Protein AF-A0A938BHN9-F1 (afdb_monomer)

Mean predicted aligned error: 16.45 Å

pLDDT: mean 73.38, std 19.76, range [38.5, 97.12]

Organism: NCBI:txid2961651

InterPro domains:
  IPR002514 Transposase IS3/IS911family [PF01527] (1-50)

Sequence (167 aa):
MARPSKLTPEVQEAIVGAIAGGATREGAAQAVGVSPAALYNWLKRGRDGVDSAYVEFLEAVTCAEGAFEVNLISKIKELGEKGAVGALQWLAERRIPERWGQRQQVLVLVRNEIEGFFGRLRQGLTEEEYSRVLEVAASAVELDDGEVLELPSAAAGEEEEARGRER

Foldseek 3Di:
DDDDQPPDPVLLVQLLVCVLVPADSQRSCVVVPHHSVSSVVLLVCLVVVVDVSSVVSNVSNVVSNVNSVVVLVVVLVVCVVVVPNVVSLVSCCVRPVVVSVPPVVPPVVVVVVVVVVLVVCVVPDDPVVSVVVVVVVVVVDPDPPPDDPPDPDPPPVPPVVVVVVPD

Radius of gyration: 26.11 Å; Cα contacts (8 Å, |Δi|>4): 90; chains: 1; bounding box: 53×42×72 Å

Structure (mmCIF, N/CA/C/O backbone):
data_AF-A0A938BHN9-F1
#
_entry.id   AF-A0A938BHN9-F1
#
loop_
_atom_site.group_PDB
_atom_site.id
_atom_site.type_symbol
_atom_site.label_atom_id
_atom_site.label_alt_id
_atom_site.label_comp_id
_atom_site.label_asym_id
_atom_site.label_entity_id
_atom_site.label_seq_id
_atom_site.pdbx_PDB_ins_code
_atom_site.Cartn_x
_atom_site.Cartn_y
_atom_site.Cartn_z
_atom_site.occupancy
_atom_site.B_iso_or_equiv
_atom_site.auth_seq_id
_atom_site.auth_comp_id
_atom_site.auth_asym_id
_atom_site.auth_atom_id
_atom_site.pdbx_PDB_model_num
ATOM 1 N N . MET A 1 1 ? -26.618 0.422 25.170 1.00 38.81 1 MET A N 1
ATOM 2 C CA . MET A 1 1 ? -25.189 0.061 25.300 1.00 38.81 1 MET A CA 1
ATOM 3 C C . MET A 1 1 ? -24.614 -0.138 23.910 1.00 38.81 1 MET A C 1
ATOM 5 O O . MET A 1 1 ? -25.198 -0.891 23.140 1.00 38.81 1 MET A O 1
ATOM 9 N N . ALA A 1 2 ? -23.536 0.569 23.565 1.00 48.41 2 ALA A N 1
ATOM 10 C CA . ALA A 1 2 ? -22.838 0.364 22.299 1.00 48.41 2 ALA A CA 1
ATOM 11 C C . ALA A 1 2 ? -22.179 -1.024 22.299 1.00 48.41 2 ALA A C 1
ATOM 13 O O . ALA A 1 2 ? -21.564 -1.418 23.289 1.00 48.41 2 ALA A O 1
ATOM 14 N N . ARG A 1 3 ? -22.339 -1.784 21.210 1.00 57.03 3 ARG A N 1
ATOM 15 C CA . ARG A 1 3 ? -21.656 -3.071 21.036 1.00 57.03 3 ARG A CA 1
ATOM 16 C C . ARG A 1 3 ? -20.141 -2.811 21.021 1.00 57.03 3 ARG A C 1
ATOM 18 O O . ARG A 1 3 ? -19.730 -1.915 20.281 1.00 57.03 3 ARG A O 1
ATOM 25 N N . PRO A 1 4 ? -19.323 -3.563 21.780 1.00 63.00 4 PRO A N 1
ATOM 26 C CA . PRO A 1 4 ? -17.876 -3.397 21.750 1.00 63.00 4 PRO A CA 1
ATOM 27 C C . PRO A 1 4 ? -17.365 -3.510 20.311 1.00 63.00 4 PRO A C 1
ATOM 29 O O . PRO A 1 4 ? -17.756 -4.423 19.575 1.00 63.00 4 PRO A O 1
ATOM 32 N N . SER A 1 5 ? -16.536 -2.553 19.898 1.00 73.81 5 SER A N 1
ATOM 33 C CA . SER A 1 5 ? -15.880 -2.599 18.593 1.00 73.81 5 SER A CA 1
ATOM 34 C C . SER A 1 5 ? -14.917 -3.785 18.545 1.00 73.81 5 SER A C 1
ATOM 36 O O . SER A 1 5 ? -14.262 -4.090 19.536 1.00 73.81 5 SER A O 1
ATOM 38 N N . LYS A 1 6 ? -14.797 -4.429 17.379 1.00 80.88 6 LYS A N 1
ATOM 39 C CA . LYS A 1 6 ? -13.731 -5.414 17.125 1.00 80.88 6 LYS A CA 1
ATOM 40 C C . LYS A 1 6 ? -12.361 -4.758 16.884 1.00 80.88 6 LYS A C 1
ATOM 42 O O . LYS A 1 6 ? -11.385 -5.473 16.705 1.00 80.88 6 LYS A O 1
ATOM 47 N N . LEU A 1 7 ? -12.298 -3.425 16.833 1.00 84.25 7 LEU A N 1
ATOM 48 C CA . LEU A 1 7 ? -11.065 -2.660 16.667 1.00 84.25 7 LEU A CA 1
ATOM 49 C C . LEU A 1 7 ? -10.306 -2.601 18.001 1.00 84.25 7 LEU A C 1
ATOM 51 O O . LEU A 1 7 ? -10.379 -1.603 18.717 1.00 84.25 7 LEU A O 1
ATOM 55 N N . THR A 1 8 ? -9.623 -3.684 18.353 1.00 91.88 8 THR A N 1
ATOM 56 C CA . THR A 1 8 ? -8.701 -3.706 19.496 1.00 91.88 8 THR A CA 1
ATOM 57 C C . THR A 1 8 ? -7.304 -3.256 19.054 1.00 91.88 8 THR A C 1
ATOM 59 O O . THR A 1 8 ? -7.015 -3.319 17.855 1.00 91.88 8 THR A O 1
ATOM 62 N N . PRO A 1 9 ? -6.429 -2.810 19.972 1.00 91.50 9 PRO A N 1
ATOM 63 C CA . PRO A 1 9 ? -5.052 -2.445 19.633 1.00 91.50 9 PRO A CA 1
ATOM 64 C C . PRO A 1 9 ? -4.298 -3.553 18.882 1.00 91.50 9 PRO A C 1
ATOM 66 O O . PRO A 1 9 ? -3.609 -3.274 17.909 1.00 91.50 9 PRO A O 1
ATOM 69 N N . GLU A 1 10 ? -4.510 -4.818 19.249 1.00 92.88 10 GLU A N 1
ATOM 70 C CA . GLU A 1 10 ? -3.859 -5.972 18.615 1.00 92.88 10 GLU A CA 1
ATOM 71 C C . GLU A 1 10 ? -4.329 -6.162 17.166 1.00 92.88 10 GLU A C 1
ATOM 73 O O . GLU A 1 10 ? -3.538 -6.462 16.273 1.00 92.88 10 GLU A O 1
ATOM 78 N N . VAL A 1 11 ? -5.627 -5.957 16.909 1.00 94.50 11 VAL A N 1
ATOM 79 C CA . VAL A 1 11 ? -6.190 -6.004 15.551 1.00 94.50 11 VAL A CA 1
ATOM 80 C C . VAL A 1 11 ? -5.664 -4.840 14.713 1.00 94.50 11 VAL A C 1
ATOM 82 O O . VAL A 1 11 ? -5.376 -5.026 13.531 1.00 94.50 11 VAL A O 1
ATOM 85 N N . GLN A 1 12 ? -5.525 -3.652 15.308 1.00 94.69 12 GLN A N 1
ATOM 86 C CA . GLN A 1 12 ? -4.952 -2.492 14.628 1.00 94.69 12 GLN A CA 1
ATOM 87 C C . GLN A 1 12 ? -3.508 -2.760 14.211 1.00 94.69 12 GLN A C 1
ATOM 89 O O . GLN A 1 12 ? -3.188 -2.627 13.032 1.00 94.69 12 GLN A O 1
ATOM 94 N N . GLU A 1 13 ? -2.669 -3.193 15.152 1.00 95.56 13 GLU A N 1
ATOM 95 C CA . GLU A 1 13 ? -1.256 -3.480 14.912 1.00 95.56 13 GLU A CA 1
ATOM 96 C C . GLU A 1 13 ? -1.074 -4.559 13.839 1.00 95.56 13 GLU A C 1
ATOM 98 O O . GLU A 1 13 ? -0.297 -4.376 12.902 1.00 95.56 13 GLU A O 1
ATOM 103 N N . ALA A 1 14 ? -1.853 -5.642 13.903 1.00 96.19 14 ALA A N 1
ATOM 104 C CA . ALA A 1 14 ? -1.784 -6.713 12.916 1.00 96.19 14 ALA A CA 1
ATOM 105 C C . ALA A 1 14 ? -2.179 -6.244 11.502 1.00 96.19 14 ALA A C 1
ATOM 107 O O . ALA A 1 14 ? -1.514 -6.599 10.525 1.00 96.19 14 ALA A O 1
ATOM 108 N N . ILE A 1 15 ? -3.227 -5.421 11.374 1.00 96.69 15 ILE A N 1
ATOM 109 C CA . ILE A 1 15 ? -3.641 -4.859 10.078 1.00 96.69 15 ILE A CA 1
ATOM 110 C C . ILE A 1 15 ? -2.574 -3.897 9.543 1.00 96.69 15 ILE A C 1
ATOM 112 O O . ILE A 1 15 ? -2.184 -4.006 8.382 1.00 96.69 15 ILE A O 1
ATOM 116 N N . VAL A 1 16 ? -2.090 -2.974 10.378 1.00 97.12 16 VAL A N 1
ATOM 117 C CA . VAL A 1 16 ? -1.072 -1.976 10.012 1.00 97.12 16 VAL A CA 1
ATOM 118 C C . VAL A 1 16 ? 0.226 -2.664 9.584 1.00 97.12 16 VAL A C 1
ATOM 120 O O . VAL A 1 16 ? 0.766 -2.343 8.527 1.00 97.12 16 VAL A O 1
ATOM 123 N N . GLY A 1 17 ? 0.684 -3.667 10.338 1.00 96.00 17 GLY A N 1
ATOM 124 C CA . GLY A 1 17 ? 1.871 -4.453 10.005 1.00 96.00 17 GLY A CA 1
ATOM 125 C C . GLY A 1 17 ? 1.726 -5.213 8.686 1.00 96.00 17 GLY A C 1
ATOM 126 O O . GLY A 1 17 ? 2.630 -5.185 7.851 1.00 96.00 17 GLY A O 1
ATOM 127 N N . ALA A 1 18 ? 0.567 -5.835 8.444 1.00 94.94 18 ALA A N 1
ATOM 128 C CA . ALA A 1 18 ? 0.301 -6.513 7.178 1.00 94.94 18 ALA A CA 1
ATOM 129 C C . ALA A 1 18 ? 0.308 -5.539 5.987 1.00 94.94 18 ALA A C 1
ATOM 131 O O . ALA A 1 18 ? 0.870 -5.859 4.939 1.00 94.94 18 ALA A O 1
ATOM 132 N N . ILE A 1 19 ? -0.276 -4.345 6.141 1.00 94.94 19 ILE A N 1
ATOM 133 C CA . ILE A 1 19 ? -0.282 -3.304 5.101 1.00 94.94 19 ILE A CA 1
ATOM 134 C C . ILE A 1 19 ? 1.136 -2.788 4.834 1.00 94.94 19 ILE A C 1
ATOM 136 O O . ILE A 1 19 ? 1.530 -2.698 3.673 1.00 94.94 19 ILE A O 1
ATOM 140 N N . ALA A 1 20 ? 1.930 -2.533 5.878 1.00 92.00 20 ALA A N 1
ATOM 141 C CA . ALA A 1 20 ? 3.332 -2.131 5.736 1.00 92.00 20 ALA A CA 1
ATOM 142 C C . ALA A 1 20 ? 4.175 -3.201 5.016 1.00 92.00 20 ALA A C 1
ATOM 144 O O . ALA A 1 20 ? 5.081 -2.876 4.251 1.00 92.00 20 ALA A O 1
ATOM 145 N N . GLY A 1 21 ? 3.840 -4.482 5.209 1.00 88.25 21 GLY A N 1
ATOM 146 C CA . GLY A 1 21 ? 4.416 -5.615 4.478 1.00 88.25 21 GLY A CA 1
ATOM 147 C C . GLY A 1 21 ? 3.889 -5.799 3.048 1.00 88.25 21 GLY A C 1
ATOM 148 O O . GLY A 1 21 ? 4.318 -6.721 2.357 1.00 88.25 21 GLY A O 1
ATOM 149 N N . GLY A 1 22 ? 2.963 -4.952 2.590 1.00 86.00 22 GLY A N 1
ATOM 150 C CA . GLY A 1 22 ? 2.433 -4.964 1.228 1.00 86.00 22 GLY A CA 1
ATOM 151 C C . GLY A 1 22 ? 1.114 -5.712 1.038 1.00 86.00 22 GLY A C 1
ATOM 152 O O . GLY A 1 22 ? 0.696 -5.924 -0.104 1.00 86.00 22 GLY A O 1
ATOM 153 N N . ALA A 1 23 ? 0.405 -6.115 2.096 1.00 89.94 23 ALA A N 1
ATOM 154 C CA . ALA A 1 23 ? -0.953 -6.651 1.962 1.00 89.94 23 ALA A CA 1
ATOM 155 C C . ALA A 1 23 ? -1.929 -5.584 1.421 1.00 89.94 23 ALA A C 1
ATOM 157 O O . ALA A 1 23 ? -1.676 -4.383 1.496 1.00 89.94 23 ALA A O 1
ATOM 158 N N . THR A 1 24 ? -3.044 -5.989 0.802 1.00 90.56 24 THR A N 1
ATOM 159 C CA . THR A 1 24 ? -4.150 -5.044 0.546 1.00 90.56 24 THR A CA 1
ATOM 160 C C . THR A 1 24 ? -4.867 -4.744 1.858 1.00 90.56 24 THR A C 1
ATO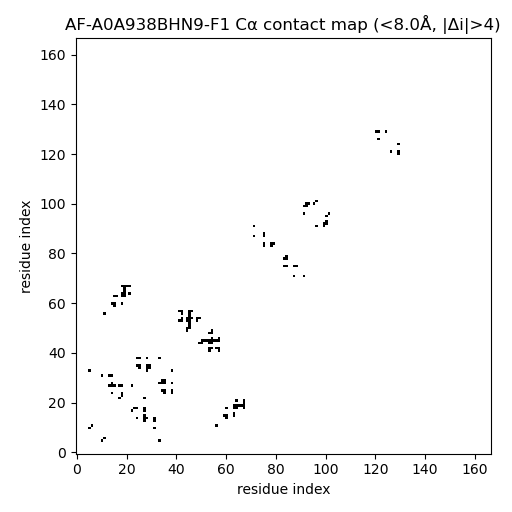M 162 O O . THR A 1 24 ? -4.812 -5.550 2.787 1.00 90.56 24 THR A O 1
ATOM 165 N N . ARG A 1 25 ? -5.594 -3.625 1.933 1.00 93.56 25 ARG A N 1
ATOM 166 C CA . ARG A 1 25 ? -6.459 -3.309 3.082 1.00 93.56 25 ARG A CA 1
ATOM 167 C C . ARG A 1 25 ? -7.420 -4.464 3.383 1.00 93.56 25 ARG A C 1
ATOM 169 O O . ARG A 1 25 ? -7.535 -4.907 4.523 1.00 93.56 25 ARG A O 1
ATOM 176 N N . GLU A 1 26 ? -8.068 -4.998 2.352 1.00 93.75 26 GLU A N 1
ATOM 177 C CA . GLU A 1 26 ? -8.996 -6.121 2.468 1.00 93.75 26 GLU A CA 1
ATOM 178 C C . GLU A 1 26 ? -8.295 -7.409 2.892 1.00 93.75 26 GLU A C 1
ATOM 180 O O . GLU A 1 26 ? -8.809 -8.109 3.760 1.00 93.75 26 GLU A O 1
ATOM 185 N N . GLY A 1 27 ? -7.122 -7.703 2.325 1.00 93.25 27 GLY A N 1
ATOM 186 C CA . GLY A 1 27 ? -6.336 -8.883 2.675 1.00 93.25 27 GLY A CA 1
ATOM 187 C C . GLY A 1 27 ? -5.836 -8.832 4.118 1.00 93.25 27 GLY A C 1
ATOM 188 O O . GLY A 1 27 ? -5.958 -9.818 4.839 1.00 93.25 27 GLY A O 1
ATOM 189 N N . ALA A 1 28 ? -5.358 -7.670 4.567 1.00 95.56 28 ALA A N 1
ATOM 190 C CA . ALA A 1 28 ? -4.944 -7.436 5.947 1.00 95.56 28 ALA A CA 1
ATOM 191 C C . ALA A 1 28 ? -6.113 -7.621 6.926 1.00 95.56 28 ALA A C 1
ATOM 193 O O . ALA A 1 28 ? -5.974 -8.327 7.922 1.00 95.56 28 ALA A O 1
ATOM 194 N N . ALA A 1 29 ? -7.289 -7.059 6.619 1.00 94.56 29 ALA A N 1
ATOM 195 C CA . ALA A 1 29 ? -8.490 -7.262 7.429 1.00 94.56 29 ALA A CA 1
ATOM 196 C C . ALA A 1 29 ? -8.925 -8.734 7.470 1.00 94.56 29 ALA A C 1
ATOM 198 O O . ALA A 1 29 ? -9.202 -9.272 8.543 1.00 94.56 29 ALA A O 1
ATOM 199 N N . GLN A 1 30 ? -8.961 -9.405 6.319 1.00 95.12 30 GLN A N 1
ATOM 200 C CA . GLN A 1 30 ? -9.366 -10.807 6.233 1.00 95.12 30 GLN A CA 1
ATOM 201 C C . GLN A 1 30 ? -8.412 -11.732 6.994 1.00 95.12 30 GLN A C 1
ATOM 203 O O . GLN A 1 30 ? -8.885 -12.651 7.664 1.00 95.12 30 GLN A O 1
ATOM 208 N N . ALA A 1 31 ? -7.103 -11.462 6.959 1.00 94.19 31 ALA A N 1
ATOM 209 C CA . ALA A 1 31 ? -6.090 -12.241 7.673 1.00 94.19 31 ALA A CA 1
ATOM 210 C C . ALA A 1 31 ? -6.314 -12.272 9.195 1.00 94.19 31 ALA A C 1
ATOM 212 O O . ALA A 1 31 ? -5.977 -13.258 9.845 1.00 94.19 31 ALA A O 1
ATOM 213 N N . VAL A 1 32 ? -6.937 -11.231 9.756 1.00 94.50 32 VAL A N 1
ATOM 214 C CA . VAL A 1 32 ? -7.271 -11.130 11.188 1.00 94.50 32 VAL A CA 1
ATOM 215 C C . VAL A 1 32 ? -8.754 -11.396 11.486 1.00 94.50 32 VAL A C 1
ATOM 217 O O . VAL A 1 32 ? -9.238 -11.130 12.585 1.00 94.50 32 VAL A O 1
ATOM 220 N N . GLY A 1 33 ? -9.516 -11.908 10.511 1.00 93.50 33 GLY A N 1
ATOM 221 C CA . GLY A 1 33 ? -10.937 -12.235 10.680 1.00 93.50 33 GLY A CA 1
ATOM 222 C C . GLY A 1 33 ? -11.877 -11.021 10.722 1.00 93.50 33 GLY A C 1
ATOM 223 O O . GLY A 1 33 ? -13.008 -11.117 11.216 1.00 93.50 33 GLY A O 1
ATOM 224 N N . VAL A 1 34 ? -11.437 -9.871 10.210 1.00 94.56 34 VAL A N 1
ATOM 225 C CA . VAL A 1 34 ? -12.244 -8.656 10.045 1.00 94.56 34 VAL A CA 1
ATOM 226 C C . VAL A 1 34 ? -12.796 -8.607 8.619 1.00 94.56 34 VAL A C 1
ATOM 228 O O . VAL A 1 34 ? -12.091 -8.848 7.643 1.00 94.56 34 VAL A O 1
ATOM 231 N N . SER A 1 35 ? -14.084 -8.285 8.469 1.00 95.06 35 SER A N 1
ATOM 232 C CA . SER A 1 35 ? -14.653 -8.114 7.132 1.00 95.06 35 SER A CA 1
ATOM 233 C C . SER A 1 35 ? -14.145 -6.813 6.493 1.00 95.06 35 SER A C 1
ATOM 235 O O . SER A 1 35 ? -14.055 -5.795 7.185 1.00 95.06 35 SER A O 1
ATOM 237 N N . PRO A 1 36 ? -13.896 -6.780 5.171 1.00 93.62 36 PRO A N 1
ATOM 238 C CA . PRO A 1 36 ? -13.495 -5.551 4.482 1.00 93.62 36 PRO A CA 1
ATOM 239 C C . PRO A 1 36 ? -14.455 -4.381 4.731 1.00 93.62 36 PRO A C 1
ATOM 241 O O . PRO A 1 36 ? -14.033 -3.258 4.986 1.00 93.62 36 PRO A O 1
ATOM 244 N N . ALA A 1 37 ? -15.763 -4.653 4.755 1.00 94.25 37 ALA A N 1
ATOM 245 C CA . ALA A 1 37 ? -16.777 -3.647 5.060 1.00 94.25 37 ALA A CA 1
ATOM 246 C C . ALA A 1 37 ? -16.598 -3.027 6.459 1.00 94.25 37 ALA A C 1
ATOM 248 O O . ALA A 1 37 ? -16.783 -1.823 6.626 1.00 94.25 37 ALA A O 1
ATOM 249 N N . ALA A 1 38 ? -16.225 -3.824 7.468 1.00 94.19 38 ALA A N 1
ATOM 250 C CA . ALA A 1 38 ? -15.948 -3.307 8.805 1.00 94.19 38 ALA A CA 1
ATOM 251 C C . ALA A 1 38 ? -14.717 -2.391 8.800 1.00 94.19 38 ALA A C 1
ATOM 253 O O . ALA A 1 38 ? -14.800 -1.286 9.333 1.00 94.19 38 ALA A O 1
ATOM 254 N N . LEU A 1 39 ? -13.635 -2.801 8.127 1.00 96.06 39 LEU A N 1
ATOM 255 C CA . LEU A 1 39 ? -12.440 -1.971 7.967 1.00 96.06 39 LEU A CA 1
ATOM 256 C C . LEU A 1 39 ? -12.776 -0.624 7.311 1.00 96.06 39 LEU A C 1
ATOM 258 O O . LEU A 1 39 ? -12.442 0.427 7.851 1.00 96.06 39 LEU A O 1
ATOM 262 N N . TYR A 1 40 ? -13.475 -0.629 6.175 1.00 95.50 40 TYR A N 1
ATOM 263 C CA . TYR A 1 40 ? -13.811 0.614 5.476 1.00 95.50 40 TYR A CA 1
ATOM 264 C C . TYR A 1 40 ? -14.707 1.538 6.297 1.00 95.50 40 TYR A C 1
ATOM 266 O O . TYR A 1 40 ? -14.534 2.756 6.243 1.00 95.50 40 TYR A O 1
ATOM 274 N N . ASN A 1 41 ? -15.619 0.980 7.094 1.00 94.75 41 ASN A N 1
ATOM 275 C CA . ASN A 1 41 ? -16.416 1.764 8.031 1.00 94.75 41 ASN A CA 1
ATOM 276 C C . ASN A 1 41 ? -15.549 2.409 9.122 1.00 94.75 41 ASN A C 1
ATOM 278 O O . ASN A 1 41 ? -15.786 3.562 9.472 1.00 94.75 41 ASN A O 1
ATOM 282 N N . TRP A 1 42 ? -14.536 1.710 9.640 1.00 95.19 42 TRP A N 1
ATOM 283 C CA . TRP A 1 42 ? -13.586 2.276 10.603 1.00 95.19 42 TRP A CA 1
ATOM 284 C C . TRP A 1 42 ? -12.773 3.419 9.997 1.00 95.19 42 TRP A C 1
ATOM 286 O O . TRP A 1 42 ? -12.744 4.509 10.562 1.00 95.19 42 TRP A O 1
ATOM 296 N N . LEU A 1 43 ? -12.212 3.215 8.803 1.00 95.25 43 LEU A N 1
ATOM 297 C CA . LEU A 1 43 ? -11.458 4.251 8.090 1.00 95.25 43 LEU A CA 1
ATOM 298 C C . LEU A 1 43 ? -12.334 5.461 7.736 1.00 95.25 43 LEU A C 1
ATOM 300 O O . LEU A 1 43 ? -11.873 6.599 7.781 1.00 95.25 43 LEU A O 1
ATOM 304 N N . LYS A 1 44 ? -13.609 5.232 7.394 1.00 95.50 44 LYS A N 1
ATOM 305 C CA . LYS A 1 44 ? -14.572 6.312 7.156 1.00 95.50 44 LYS A CA 1
ATOM 306 C C . LYS A 1 44 ? -14.808 7.132 8.423 1.00 95.50 44 LYS A C 1
ATOM 308 O O . LYS A 1 44 ? -14.724 8.349 8.364 1.00 95.50 44 LYS A O 1
ATOM 313 N N . ARG A 1 45 ? -15.028 6.479 9.566 1.00 93.56 45 ARG A N 1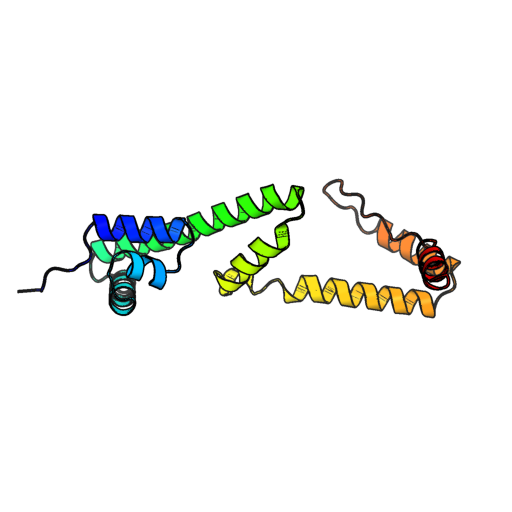
ATOM 314 C CA . ARG A 1 45 ? -15.206 7.166 10.857 1.00 93.56 45 ARG A CA 1
ATOM 315 C C . ARG A 1 45 ? -13.983 7.985 11.266 1.00 93.56 45 ARG A C 1
ATOM 317 O O . ARG A 1 45 ? -14.161 9.049 11.848 1.00 93.56 45 ARG A O 1
ATOM 324 N N . GLY A 1 46 ? -12.779 7.505 10.946 1.00 95.00 46 GLY A N 1
ATOM 325 C CA . GLY A 1 46 ? -11.543 8.270 11.116 1.00 95.00 46 GLY A CA 1
ATOM 326 C C . GLY A 1 46 ? -11.525 9.532 10.255 1.00 95.00 46 GLY A C 1
ATOM 327 O O . GLY A 1 46 ? -11.272 10.613 10.768 1.00 95.00 46 GLY A O 1
ATOM 328 N N . ARG A 1 47 ? -11.886 9.430 8.966 1.00 95.75 47 ARG A N 1
ATOM 329 C CA . ARG A 1 47 ? -11.967 10.597 8.062 1.00 95.75 47 ARG A CA 1
ATOM 330 C C . ARG A 1 47 ? -13.005 11.618 8.511 1.00 95.75 47 ARG A C 1
ATOM 332 O O . ARG A 1 47 ? -12.767 12.814 8.415 1.00 95.75 47 ARG A O 1
ATOM 339 N N . ASP A 1 48 ? -14.136 11.130 9.005 1.00 94.50 48 ASP A N 1
ATOM 340 C CA . ASP A 1 48 ? -15.235 11.959 9.494 1.00 94.50 48 ASP A CA 1
ATOM 341 C C . ASP A 1 48 ? -14.925 12.577 10.880 1.00 94.50 48 ASP A C 1
ATOM 343 O O . ASP A 1 48 ? -15.738 13.334 11.406 1.00 94.50 48 ASP A O 1
ATOM 347 N N . GLY A 1 49 ? -13.772 12.259 11.491 1.00 91.31 49 GLY A N 1
ATOM 348 C CA . GLY A 1 49 ? -13.334 12.824 12.772 1.00 91.31 49 GLY A CA 1
ATOM 349 C C . GLY A 1 49 ? -14.210 12.428 13.963 1.00 91.31 49 GLY A C 1
ATOM 350 O O . GLY A 1 49 ? -14.283 13.159 14.946 1.00 91.31 49 GLY A O 1
ATOM 351 N N . VAL A 1 50 ? -14.916 11.296 13.871 1.00 81.44 50 VAL A N 1
ATOM 352 C CA . VAL A 1 50 ? -15.974 10.929 14.832 1.00 81.44 50 VAL A CA 1
ATOM 353 C C . VAL A 1 50 ? -15.412 10.578 16.213 1.00 81.44 50 VAL A C 1
ATOM 355 O O . VAL A 1 50 ? -16.068 10.831 17.221 1.00 81.44 50 VAL A O 1
ATOM 358 N N . ASP A 1 51 ? -14.242 9.940 16.263 1.00 87.38 51 ASP A N 1
ATOM 359 C CA . ASP A 1 51 ? -13.621 9.416 17.485 1.00 87.38 51 ASP A CA 1
ATOM 360 C C . ASP A 1 51 ? -12.105 9.267 17.261 1.00 87.38 51 ASP A C 1
ATOM 362 O O . ASP A 1 51 ? -11.685 8.767 16.210 1.00 87.38 51 ASP A O 1
ATOM 366 N N . SER A 1 52 ? -11.300 9.713 18.234 1.00 89.69 52 SER A N 1
ATOM 367 C CA . SER A 1 52 ? -9.837 9.779 18.135 1.00 89.69 52 SER A CA 1
ATOM 368 C C . SER A 1 52 ? -9.209 8.421 17.838 1.00 89.69 52 SER A C 1
ATOM 370 O O . SER A 1 52 ? -8.294 8.356 17.028 1.00 89.69 52 SER A O 1
ATOM 372 N N . ALA A 1 53 ? -9.762 7.320 18.358 1.00 90.75 53 ALA A N 1
ATOM 373 C CA . ALA A 1 53 ? -9.226 5.984 18.092 1.00 90.75 53 ALA A CA 1
ATOM 374 C C . ALA A 1 53 ? -9.315 5.588 16.604 1.00 90.75 53 ALA A C 1
ATOM 376 O O . ALA A 1 53 ? -8.457 4.878 16.085 1.00 90.75 53 ALA A O 1
ATOM 377 N N . TYR A 1 54 ? -10.353 6.041 15.891 1.00 94.06 54 TYR A N 1
ATOM 378 C CA . TYR A 1 54 ? -10.485 5.776 14.453 1.00 94.06 54 TYR A CA 1
ATOM 379 C C . TYR A 1 54 ? -9.645 6.737 13.614 1.00 94.06 54 TYR A C 1
ATOM 381 O O . TYR A 1 54 ? -9.223 6.359 12.521 1.00 94.06 54 TYR A O 1
ATOM 389 N N . VAL A 1 55 ? -9.422 7.960 14.105 1.00 95.12 55 VAL A N 1
ATOM 390 C CA . VAL A 1 55 ? -8.508 8.931 13.488 1.00 95.12 55 VAL A CA 1
ATOM 391 C C . VAL A 1 55 ? -7.079 8.398 13.563 1.00 95.12 55 VAL A C 1
ATOM 393 O O . VAL A 1 55 ? -6.448 8.229 12.526 1.00 95.12 55 VAL A O 1
ATOM 396 N N . GLU A 1 56 ? -6.623 8.012 14.754 1.00 94.94 56 GLU A N 1
ATOM 397 C CA . GLU A 1 56 ? -5.301 7.415 14.981 1.00 94.94 56 GLU A CA 1
ATOM 398 C C . GLU A 1 56 ? -5.105 6.149 14.139 1.00 94.94 56 GLU A C 1
ATOM 400 O O . GLU A 1 56 ? -4.075 5.975 13.490 1.00 94.94 56 GLU A O 1
ATOM 405 N N . PHE A 1 57 ? -6.120 5.281 14.065 1.00 95.94 57 PHE A N 1
ATOM 406 C CA . PHE A 1 57 ? -6.049 4.092 13.220 1.00 95.94 57 PHE A CA 1
ATOM 407 C C . PHE A 1 57 ? -5.955 4.429 11.723 1.00 95.94 57 PHE A C 1
ATOM 409 O O . PHE A 1 57 ? -5.197 3.792 10.991 1.00 95.94 57 PHE A O 1
ATOM 416 N N . LEU A 1 58 ? -6.702 5.431 11.246 1.00 96.69 58 LEU A N 1
ATOM 417 C CA . LEU A 1 58 ? -6.605 5.900 9.862 1.00 96.69 58 LEU A CA 1
ATOM 418 C C . LEU A 1 58 ? -5.208 6.459 9.558 1.00 96.69 58 LEU A C 1
ATOM 420 O O . LEU A 1 58 ? -4.651 6.164 8.497 1.00 96.69 58 LEU A O 1
ATOM 424 N N . GLU A 1 59 ? -4.649 7.250 10.470 1.00 96.50 59 GLU A N 1
ATOM 425 C CA . GLU A 1 59 ? -3.296 7.794 10.352 1.00 96.50 59 GLU A CA 1
ATOM 426 C C . GLU A 1 59 ? -2.253 6.673 10.322 1.00 96.50 59 GLU A C 1
ATOM 428 O O . GLU A 1 59 ? -1.393 6.663 9.442 1.00 96.50 59 GLU A O 1
ATOM 433 N N . ALA A 1 60 ? -2.378 5.673 11.199 1.00 96.69 60 ALA A N 1
ATOM 434 C CA . ALA A 1 60 ? -1.495 4.511 11.231 1.00 96.69 60 ALA A CA 1
ATOM 435 C C . ALA A 1 60 ? -1.549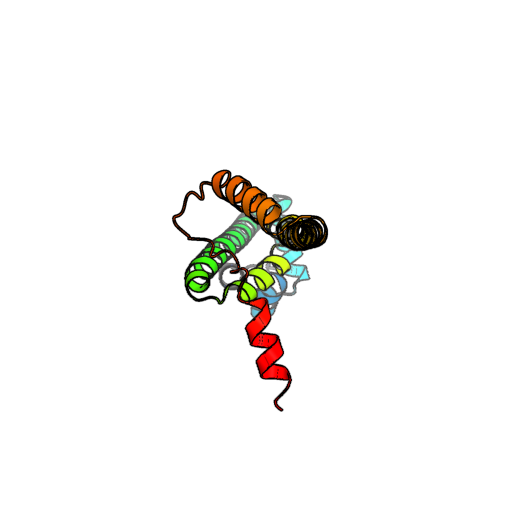 3.701 9.924 1.00 96.69 60 ALA A C 1
ATOM 437 O O . ALA A 1 60 ? -0.506 3.335 9.381 1.00 96.69 60 ALA A O 1
ATOM 438 N N . VAL A 1 61 ? -2.746 3.468 9.373 1.00 96.25 61 VAL A N 1
ATOM 439 C CA . VAL A 1 61 ? -2.915 2.801 8.070 1.00 96.25 61 VAL A CA 1
ATOM 440 C C . VAL A 1 61 ? -2.278 3.619 6.945 1.00 96.25 61 VAL A C 1
ATOM 442 O O . VAL A 1 61 ? -1.560 3.062 6.119 1.00 96.25 61 VAL A O 1
ATOM 445 N N . THR A 1 62 ? -2.482 4.936 6.936 1.00 93.88 62 THR A N 1
ATOM 446 C CA . THR A 1 62 ? -1.894 5.831 5.926 1.00 93.88 62 THR A CA 1
ATOM 447 C C . THR A 1 62 ? -0.363 5.837 6.012 1.00 93.88 62 THR A C 1
ATOM 449 O O . THR A 1 62 ? 0.325 5.781 4.993 1.00 93.88 62 THR A O 1
ATOM 452 N N . CYS A 1 63 ? 0.185 5.842 7.229 1.00 93.75 63 CYS A N 1
ATOM 453 C CA . CYS A 1 63 ? 1.621 5.752 7.473 1.00 93.75 63 CYS A CA 1
ATOM 454 C C . CYS A 1 63 ? 2.198 4.413 6.987 1.00 93.75 63 CYS A C 1
ATOM 456 O O . CYS A 1 63 ? 3.227 4.399 6.312 1.00 93.75 63 CYS A O 1
ATOM 458 N N . ALA A 1 64 ? 1.515 3.294 7.251 1.00 93.94 64 ALA A N 1
ATOM 459 C CA . ALA A 1 64 ? 1.930 1.974 6.777 1.00 93.94 64 ALA A CA 1
ATOM 460 C C . ALA A 1 64 ? 1.970 1.870 5.247 1.00 93.94 64 ALA A C 1
ATOM 462 O O . ALA A 1 64 ? 2.897 1.278 4.698 1.00 93.94 64 ALA A O 1
ATOM 463 N N . GLU A 1 65 ? 1.007 2.475 4.549 1.00 90.19 65 GLU A N 1
ATOM 464 C CA . GLU A 1 65 ? 1.005 2.529 3.082 1.00 90.19 65 GLU A CA 1
ATOM 465 C C . GLU A 1 65 ? 2.194 3.329 2.541 1.00 90.19 65 GLU A C 1
ATOM 467 O O . GLU A 1 65 ? 2.867 2.883 1.610 1.00 90.19 65 GLU A O 1
ATOM 472 N N . GLY A 1 66 ? 2.509 4.466 3.169 1.00 87.56 66 GLY A N 1
ATOM 473 C CA . GLY A 1 66 ? 3.708 5.238 2.843 1.00 87.56 66 GLY A CA 1
ATOM 474 C C . GLY A 1 66 ? 5.003 4.467 3.122 1.00 87.56 66 GLY A C 1
ATOM 475 O O . GLY A 1 66 ? 5.920 4.477 2.301 1.00 87.56 66 GLY A O 1
ATOM 476 N N . ALA A 1 67 ? 5.075 3.750 4.247 1.00 89.06 67 ALA A N 1
ATOM 477 C CA . ALA A 1 67 ? 6.229 2.928 4.604 1.00 89.06 67 ALA A CA 1
ATOM 478 C C . ALA A 1 67 ? 6.455 1.787 3.599 1.00 89.06 67 ALA A C 1
ATOM 480 O O . ALA A 1 67 ? 7.592 1.556 3.178 1.00 89.06 67 ALA A O 1
ATOM 481 N N . PHE A 1 68 ? 5.379 1.119 3.170 1.00 87.81 68 PHE A N 1
ATOM 482 C CA . PHE A 1 68 ? 5.433 0.115 2.111 1.00 87.81 68 PHE A CA 1
ATOM 483 C C . PHE A 1 68 ? 5.992 0.704 0.812 1.00 87.81 68 PHE A C 1
ATOM 485 O O . PHE A 1 68 ? 6.878 0.109 0.202 1.00 87.81 68 PHE A O 1
ATOM 492 N N . GLU A 1 69 ? 5.529 1.886 0.401 1.00 83.06 69 GLU A N 1
ATOM 493 C CA . GLU A 1 69 ? 5.993 2.525 -0.832 1.00 83.06 69 GLU A CA 1
ATOM 494 C C . GLU A 1 69 ? 7.486 2.881 -0.783 1.00 83.06 69 GLU A C 1
ATOM 496 O O . GLU A 1 69 ? 8.223 2.605 -1.732 1.00 83.06 69 GLU A O 1
ATOM 501 N N . VAL A 1 70 ? 7.963 3.433 0.336 1.00 85.88 70 VAL A N 1
ATOM 502 C CA . VAL A 1 70 ? 9.393 3.723 0.530 1.00 85.88 70 VAL A CA 1
ATOM 503 C C . VAL A 1 70 ? 10.224 2.439 0.475 1.00 85.88 70 VAL A C 1
ATOM 505 O O . VAL A 1 70 ? 11.274 2.405 -0.175 1.00 85.88 70 VAL A O 1
ATOM 508 N N . ASN A 1 71 ? 9.756 1.367 1.119 1.00 85.62 71 ASN A N 1
ATOM 509 C CA . ASN A 1 71 ? 10.421 0.067 1.079 1.00 85.62 71 ASN A CA 1
ATOM 510 C C . ASN A 1 71 ? 10.466 -0.504 -0.347 1.00 85.62 71 ASN A C 1
ATOM 512 O O . ASN A 1 71 ? 11.526 -0.926 -0.808 1.00 85.62 71 ASN A O 1
ATOM 516 N N . LEU A 1 72 ? 9.347 -0.431 -1.073 1.00 81.88 72 LEU A N 1
ATOM 517 C CA . LEU A 1 72 ? 9.228 -0.896 -2.451 1.00 81.88 72 LEU A CA 1
ATOM 518 C C . LEU A 1 72 ? 10.211 -0.172 -3.376 1.00 81.88 72 LEU A C 1
ATOM 520 O O . LEU A 1 72 ? 10.947 -0.832 -4.105 1.00 81.88 72 LEU A O 1
ATOM 524 N N . ILE A 1 73 ? 10.286 1.162 -3.307 1.00 76.50 73 ILE A N 1
ATOM 525 C CA . ILE A 1 73 ? 11.250 1.959 -4.088 1.00 76.50 73 ILE A CA 1
ATOM 526 C C . ILE A 1 73 ? 12.684 1.552 -3.752 1.00 76.50 73 ILE A C 1
ATOM 528 O O . ILE A 1 73 ? 13.515 1.399 -4.646 1.00 76.50 73 ILE A O 1
ATOM 532 N N . SER A 1 74 ? 12.982 1.368 -2.467 1.00 81.44 74 SER A N 1
ATOM 533 C CA . SER A 1 74 ? 14.324 0.991 -2.018 1.00 81.44 74 SER A CA 1
ATOM 534 C C . SER A 1 74 ? 14.717 -0.384 -2.566 1.00 81.44 74 SER A C 1
ATOM 536 O O . SER A 1 74 ? 15.831 -0.563 -3.053 1.00 81.44 74 SER A O 1
ATOM 538 N N . LYS A 1 75 ? 13.771 -1.332 -2.583 1.00 79.25 75 LYS A N 1
ATOM 539 C CA . LYS A 1 75 ? 13.966 -2.665 -3.160 1.00 79.25 75 LYS A CA 1
ATOM 540 C C . LYS A 1 75 ? 14.093 -2.636 -4.683 1.00 79.25 75 LYS A C 1
ATOM 542 O O . LYS A 1 75 ? 14.902 -3.381 -5.228 1.00 79.25 75 LYS A O 1
ATOM 547 N N . ILE A 1 76 ? 13.339 -1.765 -5.360 1.00 71.25 76 ILE A N 1
ATOM 548 C CA . ILE A 1 76 ? 13.480 -1.521 -6.803 1.00 71.25 76 ILE A CA 1
ATOM 549 C C . ILE A 1 76 ? 14.891 -1.032 -7.120 1.00 71.25 76 ILE A C 1
ATOM 551 O O . ILE A 1 76 ? 15.501 -1.569 -8.034 1.00 71.25 76 ILE A O 1
ATOM 555 N N . LYS A 1 77 ? 15.424 -0.061 -6.367 1.00 69.38 77 LYS A N 1
ATOM 556 C CA . LYS A 1 77 ? 16.786 0.453 -6.579 1.00 69.38 77 LYS A CA 1
ATOM 557 C C . LYS A 1 77 ? 17.839 -0.648 -6.413 1.00 69.38 77 LYS A C 1
ATOM 559 O O . LYS A 1 77 ? 18.622 -0.874 -7.325 1.00 69.38 77 LYS A O 1
ATOM 564 N N . GLU A 1 78 ? 17.776 -1.401 -5.313 1.00 74.00 78 GLU A N 1
ATOM 565 C CA . GLU A 1 78 ? 18.704 -2.512 -5.029 1.00 74.00 78 GLU A CA 1
ATOM 566 C C . GLU A 1 78 ? 18.673 -3.619 -6.103 1.00 74.00 78 GLU A C 1
ATOM 568 O O . GLU A 1 78 ? 19.688 -4.238 -6.420 1.00 74.00 78 GLU A O 1
ATOM 573 N N . LEU A 1 79 ? 17.489 -3.919 -6.644 1.00 69.06 79 LEU A N 1
ATOM 574 C CA . LEU A 1 79 ? 17.310 -4.960 -7.660 1.00 69.06 79 LEU A CA 1
ATOM 575 C C . LEU A 1 79 ? 17.465 -4.444 -9.093 1.00 69.06 79 LEU A C 1
ATOM 577 O O . LEU A 1 79 ? 17.669 -5.250 -10.002 1.00 69.06 79 LEU A O 1
ATOM 581 N N . GLY A 1 80 ? 17.381 -3.132 -9.303 1.00 59.88 80 GLY A N 1
ATOM 582 C CA . GLY A 1 80 ? 17.623 -2.490 -10.588 1.00 59.88 80 GLY A CA 1
ATOM 583 C C . GLY A 1 80 ? 19.074 -2.568 -11.012 1.00 59.88 80 GLY A C 1
ATOM 584 O O . GLY A 1 80 ? 19.339 -2.925 -12.154 1.00 59.88 80 GLY A O 1
ATOM 585 N N . GLU A 1 81 ? 19.991 -2.456 -10.054 1.00 57.53 81 GLU A N 1
ATOM 586 C CA . GLU A 1 81 ? 21.411 -2.785 -10.236 1.00 57.53 81 GLU A CA 1
ATOM 587 C C . GLU A 1 81 ? 21.637 -4.248 -10.679 1.00 57.53 81 GLU A C 1
ATOM 589 O O . GLU A 1 81 ? 22.703 -4.600 -11.173 1.00 57.53 81 GLU A O 1
ATOM 594 N N . LYS A 1 82 ? 20.629 -5.120 -10.518 1.00 59.88 82 LYS A N 1
ATOM 595 C CA . LYS A 1 82 ? 20.671 -6.560 -10.830 1.00 59.88 82 LYS A CA 1
ATOM 596 C C . LYS A 1 82 ? 19.701 -6.976 -11.949 1.00 59.88 82 LYS A C 1
ATOM 598 O O . LYS A 1 82 ? 19.520 -8.171 -12.173 1.00 59.88 82 LYS A O 1
ATOM 603 N N . GLY A 1 83 ? 19.056 -6.025 -12.635 1.00 53.81 83 GLY A N 1
ATOM 604 C CA . GLY A 1 83 ? 18.198 -6.286 -13.801 1.00 53.81 83 GLY A CA 1
ATOM 605 C C . GLY A 1 83 ? 16.786 -6.834 -13.519 1.00 53.81 83 GLY A C 1
ATOM 606 O O . GLY A 1 83 ? 16.114 -7.266 -14.453 1.00 53.81 83 GLY A O 1
ATOM 607 N N . ALA A 1 84 ? 16.287 -6.811 -12.274 1.00 59.06 84 ALA A N 1
ATOM 608 C CA . ALA A 1 84 ? 14.975 -7.380 -11.901 1.00 59.06 84 ALA A CA 1
ATOM 609 C C . ALA A 1 84 ? 13.848 -6.335 -11.689 1.00 59.06 84 ALA A C 1
ATOM 611 O O . ALA A 1 84 ? 12.863 -6.597 -10.995 1.00 59.06 84 ALA A O 1
ATOM 612 N N . VAL A 1 85 ? 13.972 -5.148 -12.296 1.00 62.91 85 VAL A N 1
ATOM 613 C CA . VAL A 1 85 ? 13.074 -3.984 -12.106 1.00 62.91 85 VAL A CA 1
ATOM 614 C C . VAL A 1 85 ? 11.614 -4.270 -12.484 1.00 62.91 85 VAL A C 1
ATOM 616 O O . VAL A 1 85 ? 10.692 -3.805 -11.810 1.00 62.91 85 VAL A O 1
ATOM 619 N N . GLY A 1 86 ? 11.385 -5.069 -13.532 1.00 69.12 86 GLY A N 1
ATOM 620 C CA . GLY A 1 86 ? 10.063 -5.218 -14.153 1.00 69.12 86 GLY A CA 1
ATOM 621 C C . GLY A 1 86 ? 8.970 -5.763 -13.225 1.00 69.12 86 GLY A C 1
ATOM 622 O O . GLY A 1 86 ? 7.843 -5.273 -13.250 1.00 69.12 86 GLY A O 1
ATOM 623 N N . ALA A 1 87 ? 9.289 -6.731 -12.358 1.00 65.12 87 ALA A N 1
ATOM 624 C CA . ALA A 1 87 ? 8.297 -7.347 -11.468 1.00 65.12 87 ALA A CA 1
ATOM 625 C C . ALA A 1 87 ? 7.814 -6.393 -10.360 1.00 65.12 87 ALA A C 1
ATOM 627 O O . ALA A 1 87 ? 6.637 -6.399 -9.995 1.00 65.12 87 ALA A O 1
ATOM 628 N N . LEU A 1 88 ? 8.711 -5.554 -9.836 1.00 66.31 88 LEU A N 1
ATOM 629 C CA . LEU A 1 88 ? 8.379 -4.591 -8.787 1.00 66.31 88 LEU A CA 1
ATOM 630 C C . LEU A 1 88 ? 7.686 -3.346 -9.345 1.00 66.31 88 LEU A C 1
ATOM 632 O O . LEU A 1 88 ? 6.767 -2.833 -8.711 1.00 66.31 88 LEU A O 1
ATOM 636 N N . GLN A 1 89 ? 8.063 -2.908 -10.547 1.00 67.56 89 GLN A N 1
ATOM 637 C CA . GLN A 1 89 ? 7.375 -1.834 -11.264 1.00 67.56 89 GLN A CA 1
ATOM 638 C C . GLN A 1 89 ? 5.927 -2.226 -11.602 1.00 67.56 89 GLN A C 1
ATOM 640 O O . GLN A 1 89 ? 4.998 -1.474 -11.306 1.00 67.56 89 GLN A O 1
ATOM 645 N N . TRP A 1 90 ? 5.714 -3.459 -12.075 1.00 69.88 90 TRP A N 1
ATOM 646 C CA . TRP A 1 90 ? 4.376 -4.021 -12.282 1.00 69.88 90 TRP A CA 1
ATOM 647 C C . TRP A 1 90 ? 3.541 -4.070 -10.992 1.00 69.88 90 TRP A C 1
ATOM 649 O O . TRP A 1 90 ? 2.348 -3.754 -10.993 1.00 69.88 90 TRP A O 1
ATOM 659 N N . LEU A 1 91 ? 4.157 -4.449 -9.866 1.00 67.75 91 LEU A N 1
ATOM 660 C CA . LEU A 1 91 ? 3.478 -4.474 -8.569 1.00 67.75 91 LEU A CA 1
ATOM 661 C C . LEU A 1 91 ? 3.096 -3.059 -8.099 1.00 67.75 91 LEU A C 1
ATOM 663 O O . LEU A 1 91 ? 1.988 -2.869 -7.591 1.00 67.75 91 LEU A O 1
ATOM 667 N N . ALA A 1 92 ? 3.980 -2.078 -8.294 1.00 71.25 92 ALA A N 1
ATOM 668 C CA . ALA A 1 92 ? 3.759 -0.687 -7.908 1.00 71.25 92 ALA A CA 1
ATOM 669 C C . ALA A 1 92 ? 2.579 -0.056 -8.668 1.00 71.25 92 ALA A C 1
ATOM 671 O O . ALA A 1 92 ? 1.688 0.529 -8.052 1.00 71.25 92 ALA A O 1
ATOM 672 N N . GLU A 1 93 ? 2.508 -0.261 -9.985 1.00 72.25 93 GLU A N 1
ATOM 673 C CA . GLU A 1 93 ? 1.429 0.250 -10.846 1.00 72.25 93 GLU A CA 1
ATOM 674 C C . GLU A 1 93 ? 0.043 -0.244 -10.439 1.00 72.25 93 GLU A C 1
ATOM 676 O O . GLU A 1 93 ? -0.940 0.493 -10.513 1.00 72.25 93 GLU A O 1
ATOM 681 N N . ARG A 1 94 ? -0.049 -1.496 -9.986 1.00 70.44 94 ARG A N 1
ATOM 682 C CA . ARG A 1 94 ? -1.321 -2.096 -9.574 1.00 70.44 94 ARG A CA 1
ATOM 683 C C . ARG A 1 94 ? -1.742 -1.687 -8.169 1.00 70.44 94 ARG A C 1
ATOM 685 O O . ARG A 1 94 ? -2.931 -1.739 -7.862 1.00 70.44 94 ARG A O 1
ATOM 692 N N . ARG A 1 95 ? -0.785 -1.360 -7.298 1.00 68.81 95 ARG A N 1
ATOM 693 C CA . ARG A 1 95 ? -1.047 -1.064 -5.882 1.00 68.81 95 ARG A CA 1
ATOM 69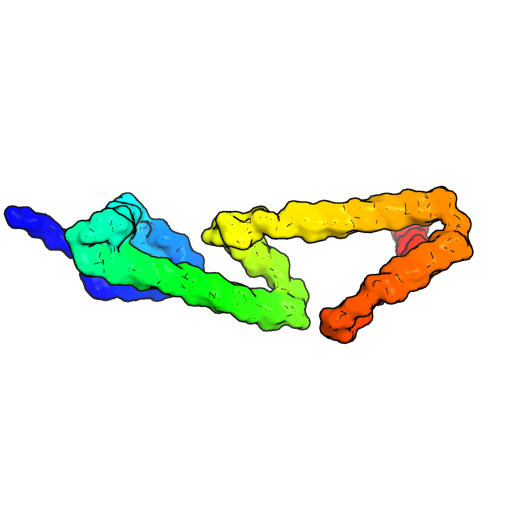4 C C . ARG A 1 95 ? -1.213 0.413 -5.587 1.00 68.81 95 ARG A C 1
ATOM 696 O O . ARG A 1 95 ? -1.956 0.741 -4.670 1.00 68.81 95 ARG A O 1
ATOM 703 N N . ILE A 1 96 ? -0.550 1.274 -6.348 1.00 68.94 96 ILE A N 1
ATOM 704 C CA . ILE A 1 96 ? -0.592 2.721 -6.149 1.00 68.94 96 ILE A CA 1
ATOM 705 C C . ILE A 1 96 ? -0.909 3.401 -7.492 1.00 68.94 96 ILE A C 1
ATOM 707 O O . ILE A 1 96 ? -0.122 4.219 -7.973 1.00 68.94 96 ILE A O 1
ATOM 711 N N . PRO A 1 97 ? -2.036 3.054 -8.146 1.00 65.25 97 PRO A N 1
ATOM 712 C CA . PRO A 1 97 ? -2.323 3.495 -9.508 1.00 65.25 97 PRO A CA 1
ATOM 713 C C . PRO A 1 97 ? -2.418 5.019 -9.626 1.00 65.25 97 PRO A C 1
ATOM 715 O O . PRO A 1 97 ? -1.971 5.571 -10.628 1.00 65.25 97 PRO A O 1
ATOM 718 N N . GLU A 1 98 ? -2.906 5.732 -8.607 1.00 63.94 98 GLU A N 1
ATOM 719 C CA . GLU A 1 98 ? -2.972 7.198 -8.638 1.00 63.94 98 GLU A CA 1
ATOM 720 C C . GLU A 1 98 ? -1.585 7.859 -8.648 1.00 63.94 98 GLU A C 1
ATOM 722 O O . GLU A 1 98 ? -1.413 8.894 -9.290 1.00 63.94 98 GLU A O 1
ATOM 727 N N . ARG A 1 99 ? -0.585 7.278 -7.964 1.00 62.81 99 ARG A N 1
ATOM 728 C CA . ARG A 1 99 ? 0.773 7.857 -7.890 1.00 62.81 99 ARG A CA 1
ATOM 729 C C . ARG A 1 99 ? 1.739 7.269 -8.924 1.00 62.81 99 ARG A C 1
ATOM 731 O O . ARG A 1 99 ? 2.636 7.976 -9.371 1.00 62.81 99 ARG A O 1
ATOM 738 N N . TRP A 1 100 ? 1.549 6.011 -9.326 1.00 62.53 100 TRP A N 1
ATOM 739 C CA . TRP A 1 100 ? 2.442 5.270 -10.230 1.00 62.53 100 TRP A CA 1
ATOM 740 C C . TRP A 1 100 ? 1.862 5.048 -11.634 1.00 62.53 100 TRP A C 1
ATOM 742 O O . TRP A 1 100 ? 2.618 4.857 -12.583 1.00 62.53 100 TRP A O 1
ATOM 752 N N . GLY A 1 101 ? 0.543 5.143 -11.814 1.00 54.59 101 GLY A N 1
ATOM 753 C CA . GLY A 1 101 ? -0.119 4.929 -13.106 1.00 54.59 101 GLY A CA 1
ATOM 754 C C . GLY A 1 101 ? 0.028 6.084 -14.105 1.00 54.59 101 GLY A C 1
ATOM 755 O O . GLY A 1 101 ? -0.167 5.878 -15.300 1.00 54.59 101 GLY A O 1
ATOM 756 N N . GLN A 1 102 ? 0.410 7.290 -13.664 1.00 50.78 102 GLN A N 1
ATOM 757 C CA . GLN A 1 102 ? 0.439 8.487 -14.523 1.00 50.78 102 GLN A CA 1
ATOM 758 C C . GLN A 1 102 ? 1.760 8.770 -15.265 1.00 50.78 102 GLN A C 1
ATOM 760 O O . GLN A 1 102 ? 1.810 9.724 -16.038 1.00 50.78 102 GLN A O 1
ATOM 765 N N . ARG A 1 103 ? 2.827 7.970 -15.107 1.00 46.22 103 ARG A N 1
ATOM 766 C CA . ARG A 1 103 ? 4.113 8.221 -15.811 1.00 46.22 103 ARG A CA 1
ATOM 767 C C . ARG A 1 103 ? 4.531 7.176 -16.848 1.00 46.22 103 ARG A C 1
ATOM 769 O O . ARG A 1 103 ? 5.454 7.428 -17.617 1.00 46.22 103 ARG A O 1
ATOM 776 N N . GLN A 1 104 ? 3.825 6.053 -16.941 1.00 46.31 104 GLN A N 1
ATOM 777 C CA . GLN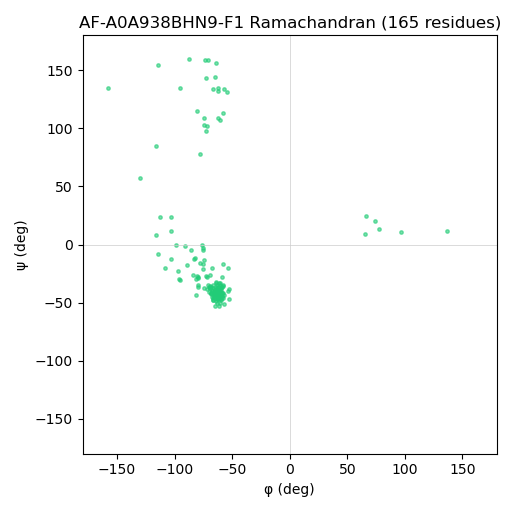 A 1 104 ? 4.141 4.978 -17.892 1.00 46.31 104 GLN A CA 1
ATOM 778 C C . GLN A 1 104 ? 3.829 5.336 -19.356 1.00 46.31 104 GLN A C 1
ATOM 780 O O . GLN A 1 104 ? 4.527 4.877 -20.257 1.00 46.31 104 GLN A O 1
ATOM 785 N N . GLN A 1 105 ? 2.850 6.212 -19.622 1.00 40.16 105 GLN A N 1
ATOM 786 C CA . GLN A 1 105 ? 2.556 6.605 -21.006 1.00 40.16 105 GLN A CA 1
ATOM 787 C C . GLN A 1 105 ? 3.665 7.460 -21.629 1.00 40.16 105 GLN A C 1
ATOM 789 O O . GLN A 1 105 ? 3.849 7.395 -22.834 1.00 40.16 105 GLN A O 1
ATOM 794 N N . VAL A 1 106 ? 4.457 8.201 -20.850 1.00 44.28 106 VAL A N 1
ATOM 795 C CA . VAL A 1 106 ? 5.500 9.063 -21.431 1.00 44.28 106 VAL A CA 1
ATOM 796 C C . VAL A 1 106 ? 6.757 8.260 -21.774 1.00 44.28 106 VAL A C 1
ATOM 798 O O . VAL A 1 106 ? 7.285 8.411 -22.866 1.00 44.28 106 VAL A O 1
ATOM 801 N N . LEU A 1 107 ? 7.211 7.347 -20.909 1.00 43.03 107 LEU A N 1
ATOM 802 C CA . LEU A 1 107 ? 8.467 6.608 -21.128 1.00 43.03 107 LEU A CA 1
ATOM 803 C C . LEU A 1 107 ? 8.385 5.563 -22.254 1.00 43.03 107 LEU A C 1
ATOM 805 O O . LEU A 1 107 ? 9.336 5.413 -23.020 1.00 43.03 107 LEU A O 1
ATOM 809 N N . VAL A 1 108 ? 7.252 4.865 -22.383 1.00 48.06 108 VAL A N 1
ATOM 810 C CA . VAL A 1 108 ? 7.064 3.836 -23.423 1.00 48.06 108 VAL A CA 1
ATOM 811 C C . VAL A 1 108 ? 6.731 4.462 -24.782 1.00 48.06 108 VAL A C 1
ATOM 813 O O . VAL A 1 108 ? 7.239 3.995 -25.800 1.00 48.06 108 VAL A O 1
ATOM 816 N N . LEU A 1 109 ? 5.953 5.555 -24.820 1.00 45.22 109 LEU A N 1
ATOM 817 C CA . LEU A 1 109 ? 5.696 6.278 -26.073 1.00 45.22 109 LEU A CA 1
ATOM 818 C C . LEU A 1 109 ? 6.958 6.970 -26.588 1.00 45.22 109 LEU A C 1
ATOM 820 O O . LEU A 1 109 ? 7.252 6.869 -27.772 1.00 45.22 109 LEU A O 1
ATOM 824 N N . VAL A 1 110 ? 7.744 7.608 -25.713 1.00 55.88 110 VAL A N 1
ATOM 825 C CA . VAL A 1 110 ? 8.991 8.269 -26.128 1.00 55.88 110 VAL A CA 1
ATOM 826 C C . VAL A 1 110 ? 9.969 7.261 -26.731 1.00 55.88 110 VAL A C 1
ATOM 828 O O . VAL A 1 110 ? 10.550 7.549 -27.771 1.00 55.88 110 VAL A O 1
ATOM 831 N N . ARG A 1 111 ? 10.104 6.054 -26.163 1.00 52.47 111 ARG A N 1
ATOM 832 C CA . ARG A 1 111 ? 10.991 5.021 -26.724 1.00 52.47 111 ARG A CA 1
ATOM 833 C C . ARG A 1 111 ? 10.551 4.561 -28.119 1.00 52.47 111 ARG A C 1
ATOM 835 O O . ARG A 1 111 ? 11.360 4.588 -29.040 1.00 52.47 111 ARG A O 1
ATOM 842 N N . ASN A 1 112 ? 9.276 4.208 -28.287 1.00 59.03 112 ASN A N 1
ATOM 843 C CA . ASN A 1 112 ? 8.759 3.710 -29.568 1.00 59.03 112 ASN A CA 1
ATOM 844 C C . ASN A 1 112 ? 8.783 4.787 -30.667 1.00 59.03 112 ASN A C 1
ATOM 846 O O . ASN A 1 112 ? 9.086 4.494 -31.823 1.00 59.03 112 ASN A O 1
ATOM 850 N N . GLU A 1 113 ? 8.498 6.042 -30.315 1.00 65.81 113 GLU A N 1
ATOM 851 C CA . GLU A 1 113 ? 8.555 7.162 -31.258 1.00 65.81 113 GLU A CA 1
ATOM 852 C C . GLU A 1 113 ? 9.996 7.514 -31.651 1.00 65.81 113 GLU A C 1
ATOM 854 O O . GLU A 1 113 ? 10.239 7.855 -32.808 1.00 65.81 113 GLU A O 1
ATOM 859 N N . ILE A 1 114 ? 10.960 7.382 -30.730 1.00 71.62 114 ILE A N 1
ATOM 860 C CA . ILE A 1 114 ? 12.388 7.571 -31.018 1.00 71.62 114 ILE A CA 1
ATOM 861 C C . ILE A 1 114 ? 12.904 6.473 -31.955 1.00 71.62 114 ILE A C 1
ATOM 863 O O . ILE A 1 114 ? 13.553 6.784 -32.953 1.00 71.62 114 ILE A O 1
ATOM 867 N N . GLU A 1 115 ? 12.578 5.205 -31.694 1.00 70.94 115 GLU A N 1
ATOM 868 C CA . GLU A 1 115 ? 12.952 4.095 -32.583 1.00 70.94 115 GLU A CA 1
ATOM 869 C C . GLU A 1 115 ? 12.333 4.266 -33.978 1.00 70.94 115 GLU A C 1
ATOM 871 O O . GLU A 1 115 ? 13.023 4.151 -34.995 1.00 70.94 115 GLU A O 1
ATOM 876 N N . GLY A 1 116 ? 11.052 4.642 -34.044 1.00 73.25 116 GLY A N 1
ATOM 877 C CA . GLY A 1 116 ? 10.377 4.949 -35.305 1.00 73.25 116 GLY A CA 1
ATOM 878 C C . GLY A 1 116 ? 10.970 6.161 -36.032 1.00 73.25 116 GLY A C 1
ATOM 879 O O . GLY A 1 116 ? 11.049 6.173 -37.262 1.00 73.25 116 GLY A O 1
ATOM 880 N N . PHE A 1 117 ? 11.409 7.183 -35.296 1.00 78.94 117 PHE A N 1
ATOM 881 C CA . PHE A 1 117 ? 12.076 8.361 -35.845 1.00 78.94 117 PHE A CA 1
ATOM 882 C C . PHE A 1 117 ? 13.444 8.017 -36.442 1.00 78.94 117 PHE A C 1
ATOM 884 O O . PHE A 1 117 ? 13.691 8.367 -37.598 1.00 78.94 117 PHE A O 1
ATOM 891 N N . PHE A 1 118 ? 14.290 7.269 -35.726 1.00 80.25 118 PHE A N 1
ATOM 892 C CA . PHE A 1 118 ? 15.575 6.803 -36.258 1.00 80.25 118 PHE A CA 1
ATOM 893 C C . PHE A 1 118 ? 15.398 5.883 -37.467 1.00 80.25 118 PHE A C 1
ATOM 895 O O . PHE A 1 118 ? 16.130 6.020 -38.445 1.00 80.25 118 PHE A O 1
ATOM 902 N N . GLY A 1 119 ? 14.375 5.022 -37.462 1.00 78.12 119 GLY A N 1
ATOM 903 C CA . GLY A 1 119 ? 14.024 4.204 -38.623 1.00 78.12 119 GLY A CA 1
ATOM 904 C C . GLY A 1 119 ? 13.714 5.037 -39.873 1.00 78.12 119 GLY A C 1
ATOM 905 O O . GLY A 1 119 ? 14.193 4.716 -40.959 1.00 78.12 119 GLY A O 1
ATOM 906 N N . ARG A 1 120 ? 12.975 6.147 -39.728 1.00 84.50 120 ARG A N 1
ATOM 907 C CA . ARG A 1 120 ? 12.690 7.074 -40.841 1.00 84.50 120 ARG A CA 1
ATOM 908 C C . ARG A 1 120 ? 13.933 7.829 -41.307 1.00 84.50 120 ARG A C 1
ATOM 910 O O . ARG A 1 120 ? 14.123 7.975 -42.511 1.00 84.50 120 ARG A O 1
ATOM 917 N N . LEU A 1 121 ? 14.775 8.287 -40.379 1.00 85.12 121 LEU A N 1
ATOM 918 C CA . LEU A 1 121 ? 16.033 8.956 -40.718 1.00 85.12 121 LEU A CA 1
ATOM 919 C C . LEU A 1 121 ? 16.961 8.027 -41.504 1.00 85.12 121 LEU A C 1
ATOM 921 O O . LEU A 1 121 ? 17.486 8.431 -42.534 1.00 85.12 121 LEU A O 1
ATOM 925 N N . ARG A 1 122 ? 17.095 6.770 -41.074 1.00 80.75 122 ARG A N 1
ATOM 926 C CA . ARG A 1 122 ? 17.945 5.772 -41.734 1.00 80.75 122 ARG A CA 1
ATOM 927 C C . ARG A 1 122 ? 17.481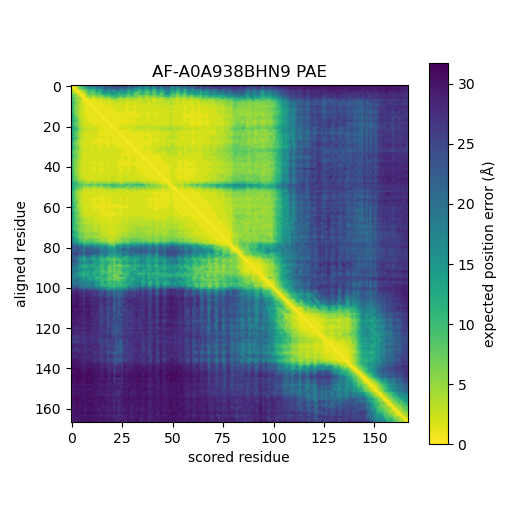 5.422 -43.150 1.00 80.75 122 ARG A C 1
ATOM 929 O O . ARG A 1 122 ? 18.300 5.117 -44.002 1.00 80.75 122 ARG A O 1
ATOM 936 N N . GLN A 1 123 ? 16.172 5.452 -43.405 1.00 81.44 123 GLN A N 1
ATOM 937 C CA . GLN A 1 123 ? 15.614 5.190 -44.738 1.00 81.44 123 GLN A CA 1
ATOM 938 C C . GLN A 1 123 ? 15.711 6.394 -45.685 1.00 81.44 123 GLN A C 1
ATOM 940 O O . GLN A 1 123 ? 15.712 6.210 -46.900 1.00 81.44 123 GLN A O 1
ATOM 945 N N . GLY A 1 124 ? 15.720 7.616 -45.143 1.00 80.31 124 GLY A N 1
ATOM 946 C CA . GLY A 1 124 ? 15.641 8.853 -45.923 1.00 80.31 124 GLY A CA 1
ATOM 947 C C . GLY A 1 124 ? 16.959 9.609 -46.093 1.00 80.31 124 GLY A C 1
ATOM 948 O O . GLY A 1 124 ? 17.001 10.535 -46.899 1.00 80.31 124 GLY A O 1
ATOM 949 N N . LEU A 1 125 ? 18.001 9.251 -45.343 1.00 88.62 125 LEU A N 1
ATOM 950 C CA . LEU A 1 125 ? 19.307 9.910 -45.365 1.00 88.62 125 LEU A CA 1
ATOM 951 C C . LEU A 1 125 ? 20.390 8.974 -45.892 1.00 88.62 125 LEU A C 1
ATOM 953 O O . LEU A 1 125 ? 20.290 7.753 -45.781 1.00 88.62 125 LEU A O 1
ATOM 957 N N . THR A 1 126 ? 21.450 9.562 -46.438 1.00 88.12 126 THR A N 1
ATOM 958 C CA . THR A 1 126 ? 22.684 8.819 -46.705 1.00 88.12 126 THR A CA 1
ATOM 959 C C . THR A 1 126 ? 23.398 8.470 -45.395 1.00 88.12 126 THR A C 1
ATOM 961 O O . THR A 1 126 ? 23.185 9.112 -44.365 1.00 88.12 126 THR A O 1
ATOM 964 N N . GLU A 1 127 ? 24.271 7.461 -45.421 1.00 79.44 127 GLU A N 1
ATOM 965 C CA . GLU A 1 127 ? 24.984 6.981 -44.224 1.00 79.44 127 GLU A CA 1
ATOM 966 C C . GLU A 1 127 ? 25.823 8.085 -43.549 1.00 79.44 127 GLU A C 1
ATOM 968 O O . GLU A 1 127 ? 25.893 8.173 -42.319 1.00 79.44 127 GLU A O 1
ATOM 973 N N . GLU A 1 128 ? 26.412 8.978 -44.351 1.00 79.06 128 GLU A N 1
ATOM 974 C CA . GLU A 1 128 ? 27.191 10.126 -43.873 1.00 79.06 128 GLU A CA 1
ATOM 975 C C . GLU A 1 128 ? 26.300 11.174 -43.183 1.00 79.06 128 GLU A C 1
ATOM 977 O O . GLU A 1 128 ? 26.642 11.687 -42.116 1.00 79.06 128 GLU A O 1
ATOM 982 N N . GLU A 1 129 ? 25.123 11.460 -43.743 1.00 80.62 129 GLU A N 1
ATOM 983 C CA . GLU A 1 129 ? 24.158 12.407 -43.171 1.00 80.62 129 GLU A CA 1
ATOM 984 C C . GLU A 1 129 ? 23.509 11.856 -41.896 1.00 80.62 129 GLU A C 1
ATOM 986 O O . GLU A 1 129 ? 23.362 12.582 -40.911 1.00 80.62 129 GLU A O 1
ATOM 991 N N . TYR A 1 130 ? 23.164 10.567 -41.888 1.00 80.94 130 TYR A N 1
ATOM 992 C CA . TYR A 1 130 ? 22.628 9.879 -40.717 1.00 80.94 130 TYR A CA 1
ATOM 993 C C . TYR A 1 130 ? 23.632 9.885 -39.558 1.00 80.94 130 TYR A C 1
ATOM 995 O O . TYR A 1 130 ? 23.285 10.278 -38.441 1.00 80.94 130 TYR A O 1
ATOM 1003 N N . SER A 1 131 ? 24.898 9.550 -39.836 1.00 77.50 131 SER A N 1
ATOM 1004 C CA . SER A 1 131 ? 25.980 9.615 -38.845 1.00 77.50 131 SER A CA 1
ATOM 1005 C C . SER A 1 131 ? 26.146 11.025 -38.282 1.00 77.50 131 SER A C 1
ATOM 1007 O O . SER A 1 131 ? 26.267 11.203 -37.069 1.00 77.50 131 SER A O 1
ATOM 1009 N N . ARG A 1 132 ? 26.062 12.053 -39.134 1.00 80.31 132 ARG A N 1
ATOM 1010 C CA . ARG A 1 132 ? 26.175 13.444 -38.688 1.00 80.31 132 ARG A CA 1
ATOM 1011 C C . ARG A 1 132 ? 25.028 13.867 -37.768 1.00 80.31 132 ARG A C 1
ATOM 1013 O O . ARG A 1 132 ? 25.254 14.597 -36.804 1.00 80.31 132 ARG A O 1
ATOM 1020 N N . VAL A 1 133 ? 23.807 13.408 -38.042 1.00 82.50 133 VAL A N 1
ATOM 1021 C CA . VAL A 1 133 ? 22.640 13.646 -37.177 1.00 82.50 133 VAL A CA 1
ATOM 1022 C C . VAL A 1 133 ? 22.814 12.960 -35.819 1.00 82.50 133 VAL A C 1
ATOM 1024 O O . VAL A 1 133 ? 22.508 13.575 -34.795 1.00 82.50 133 VAL A O 1
ATOM 1027 N N . LEU A 1 134 ? 23.346 11.733 -35.790 1.00 79.81 134 LEU A N 1
ATOM 1028 C CA . LEU A 1 134 ? 23.623 11.009 -34.545 1.00 79.81 134 LEU A CA 1
ATOM 1029 C C . LEU A 1 134 ? 24.681 11.703 -33.684 1.00 79.81 134 LEU A C 1
ATOM 1031 O O . LEU A 1 134 ? 24.479 11.835 -32.480 1.00 79.81 134 LEU A O 1
ATOM 1035 N N . GLU A 1 135 ? 25.767 12.198 -34.281 1.00 74.88 135 GLU A N 1
ATOM 1036 C CA . GLU A 1 135 ? 26.802 12.945 -33.553 1.00 74.88 135 GLU A CA 1
ATOM 1037 C C . GLU A 1 135 ? 26.234 14.188 -32.859 1.00 74.88 135 GLU A C 1
ATOM 1039 O O . GLU A 1 135 ? 26.510 14.437 -31.685 1.00 74.88 135 GLU A O 1
ATOM 1044 N N . VAL A 1 136 ? 25.404 14.959 -33.568 1.00 77.25 136 VAL A N 1
ATOM 1045 C CA . VAL A 1 136 ? 24.787 16.172 -33.016 1.00 77.25 136 VAL A CA 1
ATOM 1046 C C . VAL A 1 136 ? 23.789 15.818 -31.915 1.00 77.25 136 VAL A C 1
ATOM 1048 O O . VAL A 1 136 ? 23.821 16.429 -30.848 1.00 77.25 136 VAL A O 1
ATOM 1051 N N . ALA A 1 137 ? 22.942 14.809 -32.135 1.00 72.56 137 ALA A N 1
ATOM 1052 C CA . ALA A 1 137 ? 21.976 14.351 -31.142 1.00 72.56 137 ALA A CA 1
ATOM 1053 C C . ALA A 1 137 ? 22.649 13.814 -29.866 1.00 72.56 137 ALA A C 1
ATOM 1055 O O . ALA A 1 137 ? 22.196 14.133 -28.771 1.00 72.56 137 ALA A O 1
ATOM 1056 N N . ALA A 1 138 ? 23.746 13.061 -29.992 1.00 65.69 138 ALA A N 1
ATOM 1057 C CA . ALA A 1 138 ? 24.515 12.553 -28.855 1.00 65.69 138 ALA A CA 1
ATOM 1058 C C . ALA A 1 138 ? 25.256 13.674 -28.107 1.00 65.69 138 ALA A C 1
ATOM 1060 O O . ALA A 1 138 ? 25.297 13.670 -26.881 1.00 65.69 138 ALA A O 1
ATOM 1061 N N . SER A 1 139 ? 25.779 14.678 -28.821 1.00 56.44 139 SER A N 1
ATOM 1062 C CA . SER A 1 139 ? 26.446 15.837 -28.204 1.00 56.44 139 SER A CA 1
ATOM 1063 C C . SER A 1 139 ? 25.506 16.754 -27.410 1.00 56.44 139 SER A C 1
ATOM 1065 O O . SER A 1 139 ? 25.962 17.522 -26.568 1.00 56.44 139 SER A O 1
ATOM 1067 N N . ALA A 1 140 ? 24.197 16.681 -27.671 1.00 51.31 140 ALA A N 1
ATOM 1068 C CA . ALA A 1 140 ? 23.177 17.473 -26.986 1.00 51.31 140 ALA A CA 1
ATOM 1069 C C . ALA A 1 140 ? 22.687 16.837 -25.670 1.00 51.31 140 ALA A C 1
ATOM 1071 O O . ALA A 1 140 ? 21.888 17.449 -24.961 1.00 51.31 140 ALA A O 1
ATOM 1072 N N . VAL A 1 141 ? 23.147 15.624 -25.345 1.00 49.00 141 VAL A N 1
ATOM 1073 C CA . VAL A 1 141 ? 22.769 14.888 -24.137 1.00 49.00 141 VAL A CA 1
ATOM 1074 C C . VAL A 1 141 ? 24.014 14.701 -23.269 1.00 49.00 141 VAL A C 1
ATOM 1076 O O . VAL A 1 141 ? 24.679 13.671 -23.319 1.00 49.00 141 VAL A O 1
ATOM 1079 N N . GLU A 1 142 ? 24.336 15.699 -22.447 1.00 44.16 142 GLU A N 1
ATOM 1080 C CA . GLU A 1 142 ? 25.166 15.450 -21.265 1.00 44.16 142 GLU A CA 1
ATOM 1081 C C . GLU A 1 142 ? 24.303 14.681 -20.256 1.00 44.16 142 GLU A C 1
ATOM 1083 O O . GLU A 1 142 ? 23.411 15.246 -19.620 1.00 44.16 142 GLU A O 1
ATOM 1088 N N . LEU A 1 143 ? 24.511 13.365 -20.164 1.00 45.53 143 LEU A N 1
ATOM 1089 C CA . LEU A 1 143 ? 23.930 12.550 -19.102 1.00 45.53 143 LEU A CA 1
ATOM 1090 C C . LEU A 1 143 ? 24.703 12.837 -17.809 1.00 45.53 143 LEU A C 1
ATOM 1092 O O . LEU A 1 143 ? 25.822 12.355 -17.623 1.00 45.53 143 LEU A O 1
ATOM 1096 N N . ASP A 1 144 ? 24.104 13.629 -16.923 1.00 42.16 144 ASP A N 1
ATOM 1097 C CA . ASP A 1 144 ? 24.459 13.621 -15.504 1.00 42.16 144 ASP A CA 1
ATOM 1098 C C . ASP A 1 144 ? 24.127 12.206 -15.001 1.00 42.16 144 ASP A C 1
ATOM 1100 O O . ASP A 1 144 ? 22.957 11.834 -15.027 1.00 42.16 144 ASP A O 1
ATOM 1104 N N . ASP A 1 145 ? 25.168 11.405 -14.719 1.00 39.06 145 ASP A N 1
ATOM 1105 C CA . ASP A 1 145 ? 25.183 10.085 -14.037 1.00 39.06 145 ASP A CA 1
ATOM 1106 C C . ASP A 1 145 ? 26.090 9.004 -14.675 1.00 39.06 145 ASP A C 1
ATOM 1108 O O . ASP A 1 145 ? 26.066 7.850 -14.256 1.00 39.06 145 ASP A O 1
ATOM 1112 N N . GLY A 1 146 ? 26.972 9.333 -15.626 1.00 42.84 146 GLY A N 1
ATOM 1113 C CA . GLY A 1 146 ? 28.104 8.451 -15.978 1.00 42.84 146 GLY A CA 1
ATOM 1114 C C . GLY A 1 146 ? 27.754 7.085 -16.601 1.00 42.84 146 GLY A C 1
ATOM 1115 O O . GLY A 1 146 ? 28.652 6.261 -16.786 1.00 42.84 146 GLY A O 1
ATOM 1116 N N . GLU A 1 147 ? 26.494 6.840 -16.965 1.00 38.72 147 GLU A N 1
ATOM 1117 C CA . GLU A 1 147 ? 26.099 5.704 -17.800 1.00 38.72 147 GLU A CA 1
ATOM 1118 C C . GLU A 1 147 ? 26.364 6.024 -19.276 1.00 38.72 147 GLU A C 1
ATOM 1120 O O . GLU A 1 147 ? 25.750 6.908 -19.876 1.00 38.72 147 GLU A O 1
ATOM 1125 N N . VAL A 1 148 ? 27.293 5.281 -19.879 1.00 38.50 1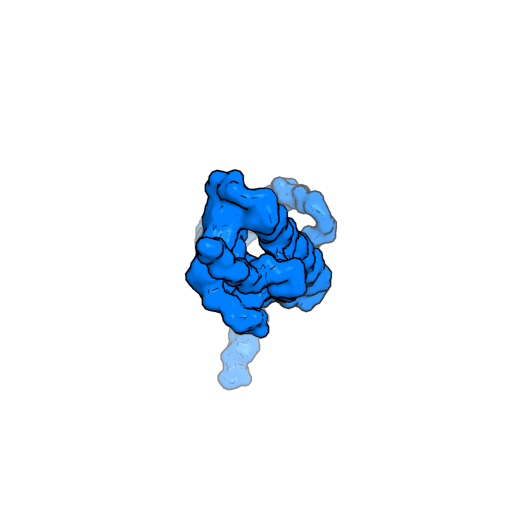48 VAL A N 1
ATOM 1126 C CA . VAL A 1 148 ? 27.533 5.324 -21.323 1.00 38.50 148 VAL A CA 1
ATOM 1127 C C . VAL A 1 148 ? 26.396 4.572 -22.005 1.00 38.50 148 VAL A C 1
ATOM 1129 O O . VAL A 1 148 ? 26.306 3.348 -21.922 1.00 38.50 148 VAL A O 1
ATOM 1132 N N . LEU A 1 149 ? 25.520 5.308 -22.684 1.00 39.94 149 LEU A N 1
ATOM 1133 C CA . LEU A 1 149 ? 24.501 4.726 -23.546 1.00 39.94 149 LEU A CA 1
ATOM 1134 C C . LEU A 1 149 ? 25.214 4.194 -24.796 1.00 39.94 149 LEU A C 1
ATOM 1136 O O . LEU A 1 149 ? 25.558 4.964 -25.694 1.00 39.94 149 LEU A O 1
ATOM 1140 N N . GLU A 1 150 ? 25.513 2.892 -24.824 1.00 38.75 150 GLU A N 1
ATOM 1141 C CA . GLU A 1 150 ? 26.085 2.254 -26.011 1.00 38.75 150 GLU A CA 1
ATOM 1142 C C . GLU A 1 150 ? 25.095 2.399 -27.171 1.00 38.75 150 GLU A C 1
ATOM 1144 O O . GLU A 1 150 ? 24.029 1.780 -27.202 1.00 38.75 150 GLU A O 1
ATOM 1149 N N . LEU A 1 151 ? 25.439 3.272 -28.119 1.00 43.91 151 LEU A N 1
ATOM 1150 C CA . LEU A 1 151 ? 24.690 3.415 -29.357 1.00 43.91 151 LEU A CA 1
ATOM 1151 C C . LEU A 1 151 ? 24.761 2.083 -30.117 1.00 43.91 151 LEU A C 1
ATOM 1153 O O . LEU A 1 151 ? 25.854 1.521 -30.242 1.00 43.91 151 LEU A O 1
ATOM 1157 N N . PRO A 1 152 ? 23.638 1.576 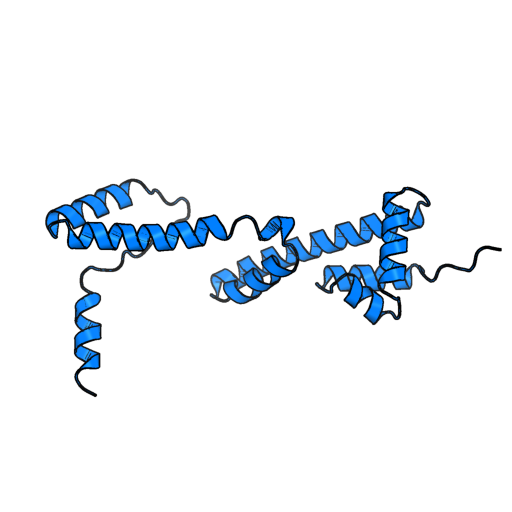-30.657 1.00 40.53 152 PRO A N 1
ATOM 1158 C CA . PRO A 1 152 ? 23.665 0.382 -31.485 1.00 40.53 152 PRO A CA 1
ATOM 1159 C C . PRO A 1 152 ? 24.595 0.631 -32.675 1.00 40.53 152 PRO A C 1
ATOM 1161 O O . PRO A 1 152 ? 24.330 1.483 -33.526 1.00 40.53 152 PRO A O 1
ATOM 1164 N N . SER A 1 153 ? 25.715 -0.094 -32.698 1.00 41.44 153 SER A N 1
ATOM 1165 C CA . SER A 1 153 ? 26.702 -0.017 -33.770 1.00 41.44 153 SER A CA 1
ATOM 1166 C C . SER A 1 153 ? 26.033 -0.326 -35.107 1.00 41.44 153 SER A C 1
ATOM 1168 O O . SER A 1 153 ? 25.300 -1.312 -35.233 1.00 41.44 153 SER A O 1
ATOM 1170 N N . ALA A 1 154 ? 26.320 0.493 -36.123 1.00 44.88 154 ALA A N 1
ATOM 1171 C CA . ALA A 1 154 ? 25.821 0.315 -37.485 1.00 44.88 154 ALA A CA 1
ATOM 1172 C C . ALA A 1 154 ? 26.122 -1.086 -38.063 1.00 44.88 154 ALA A C 1
ATOM 1174 O O . ALA A 1 154 ? 25.409 -1.533 -38.954 1.00 44.88 154 ALA A O 1
ATOM 1175 N N . ALA A 1 155 ? 27.107 -1.804 -37.509 1.00 42.91 155 ALA A N 1
ATOM 1176 C CA . ALA A 1 155 ? 27.526 -3.132 -37.952 1.00 42.91 155 ALA A CA 1
ATOM 1177 C C . ALA A 1 155 ? 26.693 -4.312 -37.398 1.00 42.91 155 ALA A C 1
ATOM 1179 O O . ALA A 1 155 ? 26.821 -5.427 -37.894 1.00 42.91 155 ALA A O 1
ATOM 1180 N N . ALA A 1 156 ? 25.831 -4.114 -36.392 1.00 44.97 156 ALA A N 1
ATOM 1181 C CA . ALA A 1 156 ? 25.143 -5.233 -35.727 1.00 44.97 156 ALA A CA 1
ATOM 1182 C C . ALA A 1 156 ? 23.999 -5.862 -36.554 1.00 44.97 156 ALA A C 1
ATOM 1184 O O . ALA A 1 156 ? 23.528 -6.948 -36.230 1.00 44.97 156 ALA A O 1
ATOM 1185 N N . GLY A 1 157 ? 23.556 -5.198 -37.628 1.00 40.09 157 GLY A N 1
ATOM 1186 C CA . GLY A 1 157 ? 22.472 -5.687 -38.486 1.00 40.09 157 GLY A CA 1
ATOM 1187 C C . GLY A 1 157 ? 22.875 -6.782 -39.480 1.00 40.09 157 GLY A C 1
ATOM 1188 O O . GLY A 1 157 ? 21.993 -7.455 -40.001 1.00 40.09 157 GLY A O 1
ATOM 1189 N N . GLU A 1 158 ? 24.171 -6.983 -39.742 1.00 42.97 158 GLU A N 1
ATOM 1190 C CA . GLU A 1 158 ? 24.625 -7.910 -40.794 1.00 42.97 158 GLU A CA 1
ATOM 1191 C C . GLU A 1 158 ? 25.012 -9.309 -40.268 1.00 42.97 158 GLU A C 1
ATOM 1193 O O . GLU A 1 158 ? 24.934 -10.286 -41.014 1.00 42.97 158 GLU A O 1
ATOM 1198 N N . GLU A 1 159 ? 25.359 -9.466 -38.984 1.00 41.97 159 GLU A N 1
ATOM 1199 C CA . GLU A 1 159 ? 25.781 -10.774 -38.445 1.00 41.97 159 GLU A CA 1
ATOM 1200 C C . GLU A 1 159 ? 24.612 -11.691 -38.029 1.00 41.97 159 GLU A C 1
ATOM 1202 O O . GLU A 1 159 ? 24.742 -12.921 -38.077 1.00 41.97 159 GLU A O 1
ATOM 1207 N N . GLU A 1 160 ? 23.448 -11.139 -37.667 1.00 41.97 160 GLU A N 1
ATOM 1208 C CA . GLU A 1 160 ? 22.294 -11.945 -37.234 1.00 41.97 160 GLU A CA 1
ATOM 1209 C C . GLU A 1 160 ? 21.520 -12.557 -38.421 1.00 41.97 160 GLU A C 1
ATOM 1211 O O . GLU A 1 160 ? 21.023 -13.683 -38.325 1.00 41.97 160 GLU A O 1
ATOM 1216 N N . GLU A 1 161 ? 21.523 -11.904 -39.591 1.00 43.91 161 GLU A N 1
ATOM 1217 C CA . GLU A 1 161 ? 20.946 -12.461 -40.826 1.00 43.91 161 GLU A CA 1
ATOM 12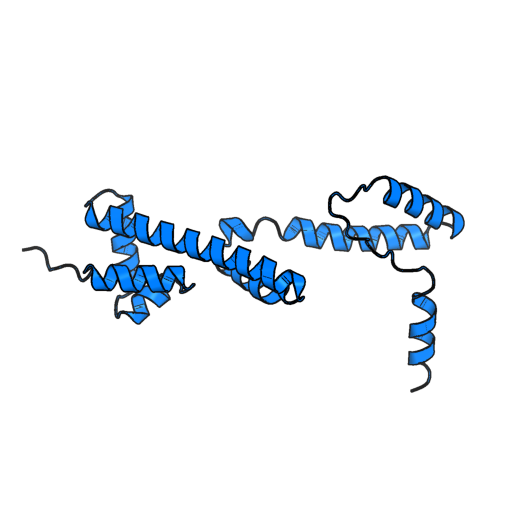18 C C . GLU A 1 161 ? 21.802 -13.588 -41.438 1.00 43.91 161 GLU A C 1
ATOM 1220 O O . GLU A 1 161 ? 21.264 -14.496 -42.080 1.00 43.91 161 GLU A O 1
ATOM 1225 N N . ALA A 1 162 ? 23.118 -13.592 -41.196 1.00 45.97 162 ALA A N 1
ATOM 1226 C CA . ALA A 1 162 ? 24.012 -14.652 -41.664 1.00 45.97 162 ALA A CA 1
ATOM 1227 C C . ALA A 1 162 ? 23.862 -15.951 -40.847 1.00 45.97 162 ALA A C 1
ATOM 1229 O O . ALA A 1 162 ? 23.869 -17.043 -41.413 1.00 45.97 162 ALA A O 1
ATOM 1230 N N . ARG A 1 163 ? 23.642 -15.862 -39.525 1.00 45.84 163 ARG A N 1
ATOM 1231 C CA . ARG A 1 163 ? 23.454 -17.047 -38.660 1.00 45.84 163 ARG A CA 1
ATOM 1232 C C . ARG A 1 163 ? 22.088 -17.722 -38.795 1.00 45.84 163 ARG A C 1
ATOM 1234 O O . ARG A 1 163 ? 21.965 -18.896 -38.446 1.00 45.84 163 ARG A O 1
ATOM 1241 N N . GLY A 1 164 ? 21.077 -17.012 -39.295 1.00 41.22 164 GLY A N 1
ATOM 1242 C CA . GLY A 1 164 ? 19.727 -17.544 -39.512 1.00 41.22 164 GLY A CA 1
ATOM 1243 C C . GLY A 1 164 ? 19.541 -18.339 -40.812 1.00 41.22 164 GLY A C 1
ATOM 1244 O O . GLY A 1 164 ? 18.521 -19.005 -40.960 1.00 41.22 164 GLY A O 1
ATOM 1245 N N . ARG A 1 165 ? 20.502 -18.293 -41.749 1.00 47.78 165 ARG A N 1
ATOM 1246 C CA . ARG A 1 165 ? 20.419 -18.985 -43.053 1.00 47.78 165 ARG A CA 1
ATOM 1247 C C . ARG A 1 165 ? 21.170 -20.323 -43.136 1.00 47.78 165 ARG A C 1
ATOM 1249 O O . ARG A 1 165 ? 21.098 -20.972 -44.174 1.00 47.78 165 ARG A O 1
ATOM 1256 N N . GLU A 1 166 ? 21.835 -20.764 -42.065 1.00 48.00 166 GLU A N 1
ATOM 1257 C CA . GLU A 1 166 ? 22.565 -22.049 -42.003 1.00 48.00 166 GLU A CA 1
ATOM 1258 C C . GLU A 1 166 ? 21.951 -23.090 -41.034 1.00 48.00 166 GLU A C 1
ATOM 1260 O O . GLU A 1 166 ? 22.638 -24.007 -40.579 1.00 48.00 166 GLU A O 1
ATOM 1265 N N . ARG A 1 167 ? 20.649 -23.005 -40.723 1.00 40.03 167 ARG A N 1
ATOM 1266 C CA . ARG A 1 167 ? 19.910 -24.083 -40.035 1.00 40.03 167 ARG A CA 1
ATOM 1267 C C . ARG A 1 167 ? 18.667 -24.520 -40.789 1.00 40.03 167 ARG A C 1
ATOM 1269 O O . ARG A 1 167 ? 17.982 -23.639 -41.347 1.00 40.03 167 ARG A O 1
#

Nearest PDB structures (foldseek):
  6en8-assembly1_E  TM=2.154E-01  e=7.632E+00  Sulfolobus acidocaldarius DSM 639

Secondary structure (DSSP, 8-state):
-PPPPS--HHHHHHHHHHHHTT--HHHHHHHTT--HHHHHHHHHHHHTT--HHHHHHHHHHHHHHHHHHHHHHHHHHHHHTTT-HHHHHHHHHHHSHHHHTTSHHHHHHHHHHHHHHHHHHHHHS-HHHHHHHHHHHHHT---TT--------TTHHHHHHHHTS--

Solvent-accessible surface area (backbone atoms only — not comparable to full-atom values): 9684 Å² total; per-residue (Å²): 132,84,77,82,72,84,80,40,72,68,54,49,51,52,30,31,52,34,27,34,73,64,43,48,74,50,54,20,28,47,77,73,75,37,55,49,70,58,53,52,52,42,42,48,39,13,74,69,64,74,43,69,74,31,32,54,49,36,51,48,42,53,50,18,50,53,50,23,50,54,51,51,54,53,51,36,55,66,32,42,84,69,74,57,38,68,66,54,52,55,51,42,36,75,73,38,41,88,81,48,51,78,58,57,68,57,61,56,49,51,52,55,52,49,54,54,47,52,53,51,44,61,76,75,41,54,74,70,57,41,50,53,52,49,54,54,58,54,71,72,56,81,66,91,81,82,72,81,79,78,69,84,60,88,70,65,74,61,62,61,64,58,66,65,72,79,116